Protein AF-A0AAE2YIJ9-F1 (afdb_monomer_lite)

Structure (mmCIF, N/CA/C/O backbone):
data_AF-A0AAE2YIJ9-F1
#
_entry.id   AF-A0AAE2YIJ9-F1
#
loop_
_atom_site.group_PDB
_atom_site.id
_atom_site.type_symbol
_atom_site.label_atom_id
_atom_site.label_alt_id
_atom_site.label_comp_id
_atom_site.label_asym_id
_atom_site.label_entity_id
_atom_site.label_seq_id
_atom_site.pdbx_PDB_ins_code
_atom_site.Cartn_x
_atom_site.Cartn_y
_atom_site.Cartn_z
_atom_site.occupancy
_atom_site.B_iso_or_equiv
_atom_site.auth_seq_id
_atom_site.auth_comp_id
_atom_site.auth_asym_id
_atom_site.auth_atom_id
_atom_site.pdbx_PDB_model_num
ATOM 1 N N . GLN A 1 1 ? 25.862 -17.355 -5.806 1.00 45.66 1 GLN A N 1
ATOM 2 C CA . GLN A 1 1 ? 24.912 -16.856 -6.823 1.00 45.66 1 GLN A CA 1
ATOM 3 C C . GLN A 1 1 ? 25.490 -15.551 -7.359 1.00 45.66 1 GLN A C 1
ATOM 5 O O . GLN A 1 1 ? 25.717 -14.654 -6.559 1.00 45.66 1 GLN A O 1
ATOM 10 N N . ARG A 1 2 ? 25.883 -15.480 -8.640 1.00 50.81 2 ARG A N 1
ATOM 11 C CA . ARG A 1 2 ? 26.458 -14.252 -9.218 1.00 50.81 2 ARG A CA 1
ATOM 12 C C . ARG A 1 2 ? 25.314 -13.260 -9.427 1.00 50.81 2 ARG A C 1
ATOM 14 O O . ARG A 1 2 ? 24.401 -13.561 -10.188 1.00 50.81 2 ARG A O 1
ATOM 21 N N . VAL A 1 3 ? 25.331 -12.134 -8.717 1.00 57.84 3 VAL A N 1
ATOM 22 C CA . VAL A 1 3 ? 24.442 -11.007 -9.022 1.00 57.84 3 VAL A CA 1
ATOM 23 C C . VAL A 1 3 ? 24.880 -10.509 -10.398 1.00 57.84 3 VAL A C 1
ATOM 25 O O . VAL A 1 3 ? 26.013 -10.063 -10.550 1.00 57.84 3 VAL A O 1
ATOM 28 N N . GLY A 1 4 ? 24.053 -10.731 -11.421 1.00 64.19 4 GLY A N 1
ATOM 29 C CA . GLY A 1 4 ? 24.339 -10.254 -12.774 1.00 64.19 4 GLY A CA 1
ATOM 30 C C . GLY A 1 4 ? 24.411 -8.729 -12.794 1.00 64.19 4 GLY A C 1
ATOM 31 O O . GLY A 1 4 ? 23.714 -8.075 -12.019 1.00 64.19 4 GLY A O 1
ATOM 32 N N . GLU A 1 5 ? 25.259 -8.172 -13.658 1.00 65.75 5 GLU A N 1
ATOM 33 C CA . GLU A 1 5 ? 25.382 -6.720 -13.795 1.00 65.75 5 GLU A CA 1
ATOM 34 C C . GLU A 1 5 ? 24.027 -6.094 -14.177 1.00 65.75 5 GLU A C 1
ATOM 36 O O . GLU A 1 5 ? 23.308 -6.647 -15.023 1.00 65.75 5 GLU A O 1
ATOM 41 N N . PRO A 1 6 ? 23.632 -4.974 -13.541 1.00 68.00 6 PRO A N 1
ATOM 42 C CA . PRO A 1 6 ? 22.364 -4.323 -13.832 1.00 68.00 6 PRO A CA 1
ATOM 43 C C . PRO A 1 6 ? 22.372 -3.800 -15.272 1.00 68.00 6 PRO A C 1
ATOM 45 O O . PRO A 1 6 ? 23.168 -2.940 -15.632 1.00 68.00 6 PRO A O 1
ATOM 48 N N . LYS A 1 7 ? 21.454 -4.315 -16.098 1.00 75.62 7 LYS A N 1
ATOM 49 C CA . LYS A 1 7 ? 21.353 -4.004 -17.536 1.00 75.62 7 LYS A CA 1
ATOM 50 C C . LYS A 1 7 ? 20.778 -2.614 -17.852 1.00 75.62 7 LYS A C 1
ATOM 52 O O . LYS A 1 7 ? 20.535 -2.318 -19.012 1.00 75.62 7 LYS A O 1
ATOM 57 N N . GLY A 1 8 ? 20.516 -1.783 -16.846 1.00 80.50 8 GLY A N 1
ATOM 58 C CA . GLY A 1 8 ? 19.934 -0.456 -17.027 1.00 80.50 8 GLY A CA 1
ATOM 59 C C . GLY A 1 8 ? 19.315 0.106 -15.750 1.00 80.50 8 GLY A C 1
ATOM 60 O O . GLY A 1 8 ? 19.283 -0.554 -14.709 1.00 80.50 8 GLY A O 1
ATOM 61 N N . VAL A 1 9 ? 18.807 1.336 -15.847 1.00 85.81 9 VAL A N 1
ATOM 62 C CA . VAL A 1 9 ? 18.127 2.054 -14.757 1.00 85.81 9 VAL A CA 1
ATOM 63 C C . VAL A 1 9 ? 16.642 2.183 -15.094 1.00 85.81 9 VAL A C 1
ATOM 65 O O . VAL A 1 9 ? 16.286 2.566 -16.206 1.00 85.81 9 VAL A O 1
ATOM 68 N N . ILE A 1 10 ? 15.769 1.863 -14.140 1.00 90.69 10 ILE A N 1
ATOM 69 C CA . ILE A 1 10 ? 14.330 2.143 -14.226 1.00 90.69 10 ILE A CA 1
ATOM 70 C C . ILE A 1 10 ? 14.013 3.166 -13.141 1.00 90.69 10 ILE A C 1
ATOM 72 O O . ILE A 1 10 ? 14.302 2.928 -11.966 1.00 90.69 10 ILE A O 1
ATOM 76 N N . VAL A 1 11 ? 13.434 4.297 -13.535 1.00 90.38 11 VAL A N 1
ATOM 77 C CA . VAL A 1 11 ? 12.938 5.300 -12.588 1.00 90.38 11 VAL A CA 1
ATOM 78 C C . VAL A 1 11 ? 11.546 4.874 -12.155 1.00 90.38 11 VAL A C 1
ATOM 80 O O . VAL A 1 11 ? 10.705 4.601 -13.007 1.00 90.38 11 VAL A O 1
ATOM 83 N N . TRP A 1 12 ? 11.312 4.807 -10.849 1.00 93.75 12 TRP A N 1
ATOM 84 C CA . TRP A 1 12 ? 10.030 4.414 -10.274 1.00 93.75 12 TRP A CA 1
ATOM 85 C C . TRP A 1 12 ? 9.391 5.598 -9.551 1.00 93.75 12 TRP A C 1
ATOM 87 O O . TRP A 1 12 ? 10.035 6.226 -8.713 1.00 93.75 12 TRP A O 1
ATOM 97 N N . ASP A 1 13 ? 8.122 5.856 -9.847 1.00 92.25 13 ASP A N 1
ATOM 98 C CA . ASP A 1 13 ? 7.221 6.703 -9.073 1.00 92.25 13 ASP A CA 1
ATOM 99 C C . ASP A 1 13 ? 6.118 5.833 -8.460 1.00 92.25 13 ASP A C 1
ATOM 101 O O . ASP A 1 13 ? 5.580 4.930 -9.103 1.00 92.25 13 ASP A O 1
ATOM 105 N N . CYS A 1 14 ? 5.791 6.078 -7.195 1.00 91.94 14 CYS A N 1
ATOM 106 C CA . CYS A 1 14 ? 4.812 5.289 -6.455 1.00 91.94 14 CYS A CA 1
ATOM 107 C C . CYS A 1 14 ? 3.849 6.219 -5.725 1.00 91.94 14 CYS A C 1
ATOM 109 O O . CYS A 1 14 ? 4.264 7.069 -4.939 1.00 91.94 14 CYS A O 1
ATOM 111 N N . ASN A 1 15 ? 2.552 5.976 -5.887 1.00 88.44 15 ASN A N 1
ATOM 112 C CA . ASN A 1 15 ? 1.512 6.604 -5.085 1.00 88.44 15 ASN A CA 1
ATOM 113 C C . ASN A 1 15 ? 0.551 5.547 -4.515 1.00 88.44 15 ASN A C 1
ATOM 115 O O . ASN A 1 15 ? 0.741 4.341 -4.650 1.00 88.44 15 ASN A O 1
ATOM 119 N N . GLU A 1 16 ? -0.504 5.997 -3.839 1.00 85.12 16 GLU A N 1
ATOM 120 C CA . GLU A 1 16 ? -1.474 5.114 -3.184 1.00 85.12 16 GLU A CA 1
ATOM 121 C C . GLU A 1 16 ? -2.244 4.209 -4.172 1.00 85.12 16 GLU A C 1
ATOM 123 O O . GLU A 1 16 ? -2.827 3.202 -3.777 1.00 85.12 16 GLU A O 1
ATOM 128 N N . ARG A 1 17 ? -2.272 4.559 -5.462 1.00 86.44 17 ARG A N 1
ATOM 129 C CA . ARG A 1 17 ? -3.116 3.943 -6.494 1.00 86.44 17 ARG A CA 1
ATOM 130 C C . ARG A 1 17 ? -2.353 3.432 -7.710 1.00 86.44 17 ARG A C 1
ATOM 132 O O . ARG A 1 17 ? -2.946 2.665 -8.464 1.00 86.44 17 ARG A O 1
ATOM 139 N N . SER A 1 18 ? -1.090 3.793 -7.895 1.00 91.12 18 SER A N 1
ATOM 140 C CA . SER A 1 18 ? -0.253 3.263 -8.967 1.00 91.12 18 SER A CA 1
ATOM 141 C C . SER A 1 18 ? 1.215 3.171 -8.572 1.00 91.12 18 SER A C 1
ATOM 143 O O . SER A 1 18 ? 1.692 3.880 -7.685 1.00 91.12 18 SER A O 1
ATOM 145 N N . ILE A 1 19 ? 1.910 2.261 -9.250 1.00 94.31 19 ILE A N 1
ATOM 146 C CA . ILE A 1 19 ? 3.368 2.229 -9.338 1.00 94.31 19 ILE A CA 1
ATOM 147 C C . ILE A 1 19 ? 3.701 2.364 -10.816 1.00 94.31 19 ILE A C 1
ATOM 149 O O . ILE A 1 19 ? 3.290 1.526 -11.622 1.00 94.31 19 ILE A O 1
ATOM 153 N N . ASP A 1 20 ? 4.425 3.418 -11.154 1.00 93.06 20 ASP A N 1
ATOM 154 C CA . ASP A 1 20 ? 4.763 3.790 -12.514 1.0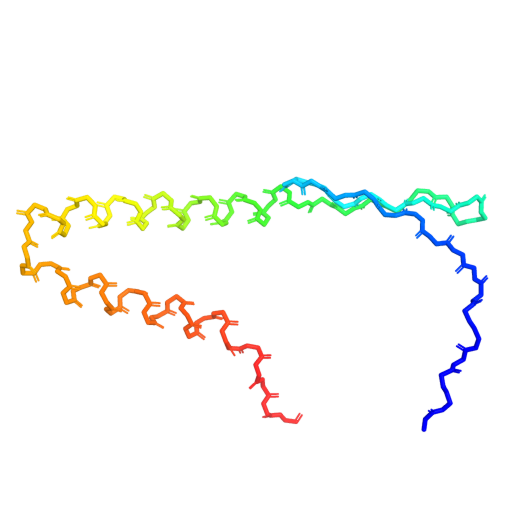0 93.06 20 ASP A CA 1
ATOM 155 C C . ASP A 1 20 ? 6.290 3.751 -12.669 1.00 93.06 20 ASP A C 1
ATOM 157 O O . ASP A 1 20 ? 7.028 4.483 -12.019 1.00 93.06 20 ASP A O 1
ATOM 161 N N . GLY A 1 21 ? 6.777 2.847 -13.510 1.00 93.19 21 GLY A N 1
ATOM 162 C CA . GLY A 1 21 ? 8.171 2.735 -13.910 1.00 93.19 21 GLY A CA 1
ATOM 163 C C . GLY A 1 21 ? 8.384 3.330 -15.298 1.00 93.19 21 GLY A C 1
ATOM 164 O O . GLY A 1 21 ? 7.553 3.141 -16.188 1.00 93.19 21 GLY A O 1
ATOM 165 N N . PHE A 1 22 ? 9.505 4.009 -15.511 1.00 91.44 22 PHE A N 1
ATOM 166 C CA . PHE A 1 22 ? 9.915 4.476 -16.831 1.00 91.44 22 PHE A CA 1
ATOM 167 C C . PHE A 1 22 ? 11.372 4.121 -17.119 1.00 91.44 22 PHE A C 1
ATOM 169 O O . PHE A 1 22 ? 12.264 4.315 -16.288 1.00 91.44 22 PHE A O 1
ATOM 176 N N . ASN A 1 23 ? 11.607 3.622 -18.329 1.00 90.38 23 ASN A N 1
ATOM 177 C CA . ASN A 1 23 ? 12.931 3.418 -18.892 1.00 90.38 23 ASN A CA 1
ATOM 178 C C . ASN A 1 23 ? 12.893 3.778 -20.394 1.00 90.38 23 ASN A C 1
ATOM 180 O O . ASN A 1 23 ? 11.949 3.374 -21.069 1.00 90.38 23 ASN A O 1
ATOM 184 N N . PRO A 1 24 ? 13.878 4.517 -20.937 1.00 87.88 24 PRO A N 1
ATOM 185 C CA . PRO A 1 24 ? 13.870 4.939 -22.343 1.00 87.88 24 PRO A CA 1
ATOM 186 C C . PRO A 1 24 ? 13.850 3.798 -23.375 1.00 87.88 24 PRO A C 1
ATOM 188 O O . PRO A 1 24 ? 13.354 3.994 -24.478 1.00 87.88 24 PRO A O 1
ATOM 191 N N . GLU A 1 25 ? 14.371 2.619 -23.028 1.00 89.44 25 GLU A N 1
ATOM 192 C CA . GLU A 1 25 ? 14.450 1.438 -23.898 1.00 89.44 25 GLU A CA 1
ATOM 193 C C . GLU A 1 25 ? 13.220 0.525 -23.756 1.00 89.44 25 GLU A C 1
ATOM 195 O O . GLU A 1 25 ? 12.757 -0.054 -24.735 1.00 89.44 25 GLU A O 1
ATOM 200 N N . ILE A 1 26 ? 12.677 0.396 -22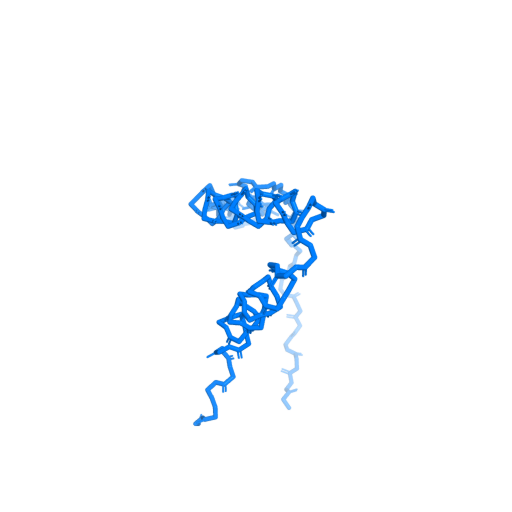.538 1.00 86.88 26 ILE A N 1
ATOM 201 C CA . ILE A 1 26 ? 11.555 -0.510 -22.212 1.00 86.88 26 ILE A CA 1
ATOM 202 C C . ILE A 1 26 ? 10.195 0.210 -22.300 1.00 86.88 26 ILE A C 1
ATOM 204 O O . ILE A 1 26 ? 9.162 -0.415 -22.539 1.00 86.88 26 ILE A O 1
ATOM 208 N N . GLY A 1 27 ? 10.176 1.530 -22.114 1.00 88.31 27 GLY A N 1
ATOM 209 C CA . GLY A 1 27 ? 8.972 2.352 -22.045 1.00 88.31 27 GLY A CA 1
ATOM 210 C C . GLY A 1 27 ? 8.351 2.424 -20.645 1.00 88.31 27 GLY A C 1
ATOM 211 O O . GLY A 1 27 ? 9.040 2.345 -19.624 1.00 88.31 27 GLY A O 1
ATOM 212 N N . TRP A 1 28 ? 7.031 2.634 -20.599 1.00 91.00 28 TRP A N 1
ATOM 213 C CA . TRP A 1 28 ? 6.262 2.776 -19.358 1.00 91.00 28 TRP A CA 1
ATOM 214 C C . TRP A 1 28 ? 5.806 1.423 -18.808 1.00 91.00 28 TRP A C 1
ATOM 216 O O . TRP A 1 28 ? 5.129 0.655 -19.488 1.00 91.00 28 TRP A O 1
ATOM 226 N N . ILE A 1 29 ? 6.082 1.188 -17.531 1.00 91.62 29 ILE A N 1
ATOM 227 C CA . ILE A 1 29 ? 5.580 0.063 -16.746 1.00 91.62 29 ILE A CA 1
ATOM 228 C C . ILE A 1 29 ? 4.550 0.633 -15.775 1.00 91.62 29 ILE A C 1
ATOM 230 O O . ILE A 1 29 ? 4.911 1.420 -14.913 1.00 91.62 29 ILE A O 1
ATOM 234 N N . ARG A 1 30 ? 3.272 0.263 -15.887 1.00 91.88 30 ARG A N 1
ATOM 235 C CA . ARG A 1 30 ? 2.227 0.764 -14.977 1.00 91.88 30 ARG A CA 1
ATOM 236 C C . ARG A 1 30 ? 1.551 -0.374 -14.239 1.00 91.88 30 ARG A C 1
ATOM 238 O O . ARG A 1 30 ? 1.020 -1.292 -14.861 1.00 91.88 30 ARG A O 1
ATOM 245 N N . VAL A 1 31 ? 1.524 -0.286 -12.916 1.00 92.00 31 VAL A N 1
ATOM 246 C CA . VAL A 1 31 ? 0.847 -1.246 -12.042 1.00 92.00 31 VAL A CA 1
ATOM 247 C C . VAL A 1 31 ? -0.290 -0.534 -11.319 1.00 92.00 31 VAL A C 1
ATOM 249 O O . VAL A 1 31 ? -0.060 0.412 -10.569 1.00 92.00 31 VAL A O 1
ATOM 252 N N . ASP A 1 32 ? -1.526 -0.992 -11.528 1.00 90.94 32 ASP A N 1
ATOM 253 C CA . ASP A 1 32 ? -2.707 -0.430 -10.864 1.00 90.94 32 ASP A CA 1
ATOM 254 C C . ASP A 1 32 ? -2.852 -0.989 -9.437 1.00 90.94 32 ASP A C 1
ATOM 256 O O . ASP A 1 32 ? -3.118 -2.178 -9.235 1.00 90.94 32 ASP A O 1
ATOM 260 N N . LEU A 1 33 ? -2.715 -0.119 -8.435 1.00 92.38 33 LEU A N 1
ATOM 261 C CA . LEU A 1 33 ? -2.896 -0.446 -7.020 1.00 92.38 33 LEU A CA 1
ATOM 262 C C . LEU A 1 33 ? -4.299 -0.125 -6.496 1.00 92.38 33 LEU A C 1
ATOM 264 O O . LEU A 1 33 ? -4.577 -0.406 -5.331 1.00 92.38 33 LEU A O 1
ATOM 268 N N . ARG A 1 34 ? -5.227 0.416 -7.298 1.00 89.81 34 ARG A N 1
ATOM 269 C CA . ARG A 1 34 ? -6.560 0.843 -6.819 1.00 89.81 34 ARG A CA 1
ATOM 270 C C . ARG A 1 34 ? -7.315 -0.261 -6.093 1.00 89.81 34 ARG A C 1
ATOM 272 O O . ARG A 1 34 ? -7.952 -0.002 -5.071 1.00 89.81 34 ARG A O 1
ATOM 279 N N . LYS A 1 35 ? -7.225 -1.500 -6.585 1.00 88.44 35 LYS A N 1
ATOM 280 C CA . LYS A 1 35 ? -7.861 -2.660 -5.943 1.00 88.44 35 LYS A CA 1
ATOM 281 C C . LYS A 1 35 ? -7.237 -2.956 -4.580 1.00 88.44 35 LYS A C 1
ATOM 283 O O . LYS A 1 35 ? -7.963 -3.170 -3.608 1.00 88.44 35 LYS A O 1
ATOM 288 N N . LEU A 1 36 ? -5.907 -2.941 -4.500 1.00 88.31 36 LEU A N 1
ATOM 289 C CA . LEU A 1 36 ? -5.175 -3.149 -3.252 1.00 88.31 36 LEU A CA 1
ATOM 290 C C . LEU A 1 36 ? -5.490 -2.039 -2.247 1.00 88.31 36 LEU A C 1
ATOM 292 O O . LEU A 1 36 ? -5.841 -2.320 -1.100 1.00 88.31 36 LEU A O 1
ATOM 296 N N . PHE A 1 37 ? -5.459 -0.794 -2.710 1.00 88.81 37 PHE A N 1
ATOM 297 C CA . PHE A 1 37 ? -5.800 0.369 -1.915 1.00 88.81 37 PHE A CA 1
ATOM 298 C C . PHE A 1 37 ? -7.224 0.297 -1.367 1.00 88.81 37 PHE A C 1
ATOM 300 O O . PHE A 1 37 ? -7.436 0.515 -0.177 1.00 88.81 37 PHE A O 1
ATOM 307 N N . HIS A 1 38 ? -8.204 -0.068 -2.197 1.00 89.69 38 HIS A N 1
ATOM 308 C CA . HIS A 1 38 ? -9.584 -0.225 -1.750 1.00 89.69 38 HIS A CA 1
ATOM 309 C C . HIS A 1 38 ? -9.700 -1.260 -0.621 1.00 89.69 38 HIS A C 1
ATOM 311 O O . HIS A 1 38 ? -10.314 -0.981 0.411 1.00 89.69 38 HIS A O 1
ATOM 317 N N . MET A 1 39 ? -9.071 -2.430 -0.776 1.00 86.81 39 MET A N 1
ATOM 318 C CA . MET A 1 39 ? -9.075 -3.471 0.257 1.00 86.81 39 MET A CA 1
ATOM 319 C C . MET A 1 39 ? -8.431 -2.979 1.558 1.00 86.81 39 MET A C 1
ATOM 321 O O . MET A 1 39 ? -9.029 -3.121 2.629 1.00 86.81 39 MET A O 1
ATOM 325 N N . HIS A 1 40 ? -7.260 -2.343 1.465 1.00 86.38 40 HIS A N 1
ATOM 326 C CA . HIS A 1 40 ? -6.568 -1.770 2.618 1.00 86.38 40 HIS A CA 1
ATOM 327 C C . HIS A 1 40 ? -7.431 -0.707 3.313 1.00 86.38 40 HIS A C 1
ATOM 329 O O . HIS A 1 40 ? -7.650 -0.759 4.524 1.00 86.38 40 HIS A O 1
ATOM 335 N N . ARG A 1 41 ? -8.027 0.206 2.539 1.00 91.44 41 ARG A N 1
ATOM 336 C CA . ARG A 1 41 ? -8.885 1.278 3.050 1.00 91.44 41 ARG A CA 1
ATOM 337 C C . ARG A 1 41 ? -10.108 0.743 3.788 1.00 91.44 41 ARG A C 1
ATOM 339 O O . ARG A 1 41 ? -10.474 1.281 4.834 1.00 91.44 41 ARG A O 1
ATOM 346 N N . VAL A 1 42 ? -10.747 -0.306 3.272 1.00 90.06 42 VAL A N 1
ATOM 347 C CA . VAL A 1 42 ? -11.899 -0.940 3.929 1.00 90.06 42 VAL A CA 1
ATOM 348 C C . VAL A 1 42 ? -11.496 -1.558 5.273 1.00 90.06 42 VAL A C 1
ATOM 350 O O . VAL A 1 42 ? -12.228 -1.393 6.253 1.00 90.06 42 VAL A O 1
ATOM 353 N N . CYS A 1 43 ? -10.347 -2.236 5.350 1.00 85.81 43 CYS A N 1
ATOM 354 C CA . CYS A 1 43 ? -9.821 -2.783 6.606 1.00 85.81 43 CYS A CA 1
ATOM 355 C C . CYS A 1 43 ? -9.524 -1.677 7.626 1.00 85.81 43 CYS A C 1
ATOM 357 O O . CYS A 1 43 ? -10.019 -1.736 8.755 1.00 85.81 43 CYS A O 1
ATOM 359 N N . GLU A 1 44 ? -8.840 -0.616 7.198 1.00 88.75 44 GLU A N 1
ATOM 360 C CA . GLU A 1 44 ? -8.512 0.540 8.036 1.00 88.75 44 GLU A CA 1
ATOM 361 C C . GLU A 1 44 ? -9.763 1.222 8.608 1.00 88.75 44 GLU A C 1
ATOM 363 O O . GLU A 1 44 ? -9.861 1.486 9.809 1.00 88.75 44 GLU A O 1
ATOM 368 N N . LEU A 1 45 ? -10.792 1.443 7.783 1.00 93.12 45 LEU A N 1
ATOM 369 C CA . LEU A 1 45 ?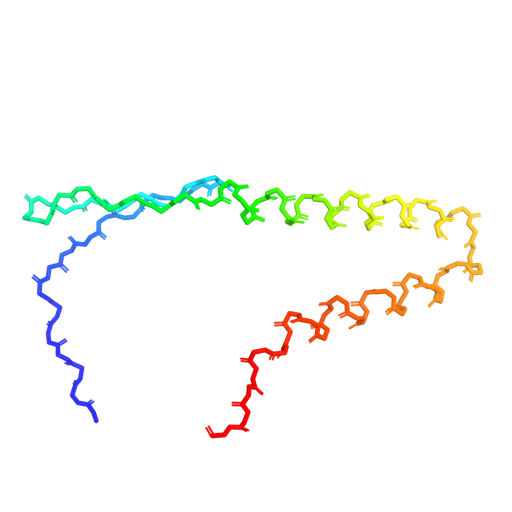 -12.052 2.034 8.244 1.00 93.12 45 LEU A CA 1
ATOM 370 C C . LEU A 1 45 ? -12.776 1.141 9.261 1.00 93.12 45 LEU A C 1
ATOM 372 O O . LEU A 1 45 ? -13.321 1.645 10.251 1.00 93.12 45 LEU A O 1
ATOM 376 N N . LYS A 1 46 ? -12.778 -0.183 9.055 1.00 88.25 46 LYS A N 1
ATOM 377 C CA . LYS A 1 46 ? -13.342 -1.141 10.021 1.00 88.25 46 LYS A CA 1
ATOM 378 C C . LYS A 1 46 ? -12.572 -1.094 11.343 1.00 88.25 46 LYS A C 1
ATOM 380 O O . LYS A 1 46 ? -13.198 -1.022 12.404 1.00 88.25 46 LYS A O 1
ATOM 385 N N . ARG A 1 47 ? -11.239 -1.052 11.290 1.00 87.44 47 ARG A N 1
ATOM 386 C CA . ARG A 1 47 ? -10.364 -0.957 12.464 1.00 87.44 47 ARG A CA 1
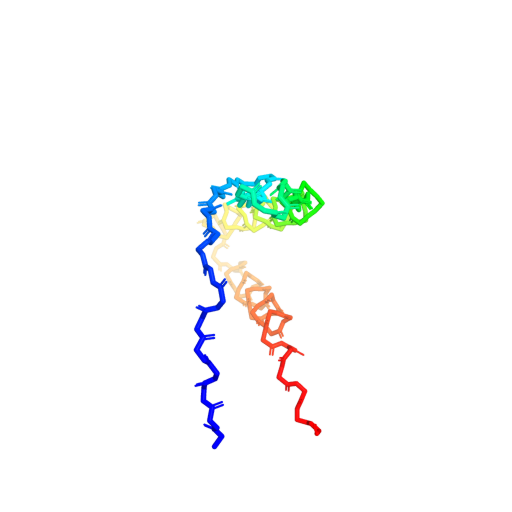ATOM 387 C C . ARG A 1 47 ? -10.587 0.337 13.239 1.00 87.44 47 ARG A C 1
ATOM 389 O O . ARG A 1 47 ? -10.801 0.281 14.449 1.00 87.44 47 ARG A O 1
ATOM 396 N N . ARG A 1 48 ? -10.647 1.481 12.556 1.00 91.38 48 ARG A N 1
ATOM 397 C CA . ARG A 1 48 ? -10.930 2.786 13.174 1.00 91.38 48 ARG A CA 1
ATOM 398 C C . ARG A 1 48 ? -12.261 2.782 13.926 1.00 91.38 48 ARG A C 1
ATOM 400 O O . ARG A 1 48 ? -12.334 3.234 15.066 1.00 91.38 48 ARG A O 1
ATOM 407 N N . ARG A 1 49 ? -13.318 2.221 13.326 1.00 90.44 49 ARG A N 1
ATOM 408 C CA . ARG A 1 49 ? -14.630 2.084 13.988 1.00 90.44 49 ARG A CA 1
ATOM 409 C C . ARG A 1 49 ? -14.549 1.220 15.249 1.00 90.44 49 ARG A C 1
ATOM 411 O O . ARG A 1 49 ? -15.165 1.565 16.256 1.00 90.44 49 ARG A O 1
ATOM 418 N N . LEU A 1 50 ? -13.799 0.119 15.213 1.00 86.81 50 LEU A N 1
ATOM 419 C CA . LEU A 1 50 ? -13.595 -0.744 16.381 1.00 86.81 50 LEU A CA 1
ATOM 420 C C . LEU A 1 50 ? -12.780 -0.047 17.476 1.00 86.81 50 LEU A C 1
ATOM 422 O O . LEU A 1 50 ? -13.141 -0.149 18.645 1.00 86.81 50 LEU A O 1
ATOM 426 N N . GLN A 1 51 ? -11.742 0.706 17.112 1.00 88.19 51 GLN A N 1
ATOM 427 C CA . GLN A 1 51 ? -10.931 1.480 18.056 1.00 88.19 51 GLN A CA 1
ATOM 428 C C . GLN A 1 51 ? -11.759 2.545 18.785 1.00 88.19 51 GLN A C 1
ATOM 430 O O . GLN A 1 51 ? -11.690 2.626 20.007 1.00 88.19 51 GLN A O 1
ATOM 435 N N . ILE A 1 52 ? -12.610 3.292 18.069 1.00 91.62 52 ILE A N 1
ATOM 436 C CA . ILE A 1 52 ? -13.519 4.286 18.674 1.00 91.62 52 ILE A CA 1
ATOM 437 C C . ILE A 1 52 ? -14.514 3.620 19.636 1.00 91.62 52 ILE A C 1
ATOM 439 O O . ILE A 1 52 ? -14.847 4.167 20.685 1.00 91.62 52 ILE A O 1
ATOM 443 N N . LYS A 1 53 ? -15.018 2.428 19.300 1.00 88.75 53 LYS A N 1
ATOM 444 C CA . LYS A 1 53 ? -15.912 1.686 20.203 1.00 88.75 53 LYS A CA 1
ATOM 445 C C . LYS A 1 53 ? -15.167 1.169 21.436 1.00 88.75 53 LYS A C 1
ATOM 447 O O . LYS A 1 53 ? -15.709 1.237 22.535 1.00 88.75 53 LYS A O 1
ATOM 452 N N . ALA A 1 54 ? -13.938 0.687 21.266 1.00 88.88 54 ALA A N 1
ATOM 453 C CA . ALA A 1 54 ? -13.106 0.178 22.351 1.00 88.88 54 ALA A CA 1
ATOM 454 C C . ALA A 1 54 ? -12.600 1.282 23.294 1.00 88.88 54 ALA A C 1
ATOM 456 O O . ALA A 1 54 ? -12.429 1.015 24.480 1.00 88.88 54 ALA A O 1
ATOM 457 N N . SER A 1 55 ? -12.399 2.512 22.805 1.00 87.81 55 SER A N 1
ATOM 458 C CA . SER A 1 55 ? -12.045 3.647 23.668 1.00 87.81 55 SER A CA 1
ATOM 459 C C . SER A 1 55 ? -13.192 4.045 24.597 1.00 87.81 55 SER A C 1
ATOM 461 O O . SER A 1 55 ? -12.948 4.408 25.740 1.00 87.81 55 SER A O 1
ATOM 463 N N . LYS A 1 56 ? -14.443 3.914 24.138 1.00 91.12 56 LYS A N 1
ATOM 464 C CA . LYS A 1 56 ? -15.646 4.186 24.943 1.00 91.12 56 LYS A CA 1
ATOM 465 C C . LYS A 1 56 ? -16.072 3.011 25.829 1.00 91.12 56 LYS A C 1
ATOM 467 O O . LYS A 1 56 ? -16.750 3.217 26.827 1.00 91.12 56 LYS A O 1
ATOM 472 N N . LYS A 1 57 ? -15.728 1.775 25.451 1.00 89.81 57 LYS A N 1
ATOM 473 C CA . LYS A 1 57 ? -16.085 0.545 26.175 1.00 89.81 57 LYS A CA 1
ATOM 474 C C . LYS A 1 57 ? -14.850 -0.345 26.356 1.00 89.81 57 LYS A C 1
ATOM 476 O O . LYS A 1 57 ? -14.544 -1.136 25.458 1.00 89.81 57 LYS A O 1
ATOM 481 N N . PRO A 1 58 ? -14.174 -0.282 27.520 1.00 85.56 58 PRO A N 1
ATOM 482 C CA . PRO A 1 58 ? -12.953 -1.047 27.783 1.00 85.56 58 PRO A CA 1
ATOM 483 C C . PRO A 1 58 ? -13.106 -2.565 27.611 1.00 85.56 58 PRO A C 1
ATOM 485 O O . PRO A 1 58 ? -12.167 -3.224 27.171 1.00 85.56 58 PRO A O 1
ATOM 488 N N . SER A 1 59 ? -14.299 -3.122 27.857 1.00 85.50 59 SER A N 1
ATOM 489 C CA . SER A 1 59 ? -14.602 -4.548 27.646 1.00 85.50 59 SER A CA 1
ATOM 490 C C . SER A 1 59 ? -14.413 -5.012 26.193 1.00 85.50 59 SER A C 1
ATOM 492 O O . SER A 1 59 ? -14.132 -6.184 25.944 1.00 85.50 59 SER A O 1
ATOM 494 N N . LEU A 1 60 ? -14.491 -4.096 25.220 1.00 84.81 60 LEU A N 1
ATOM 495 C CA . LEU A 1 60 ? -14.282 -4.387 23.800 1.00 84.81 60 LEU A CA 1
ATOM 496 C C . LEU A 1 60 ? -12.802 -4.367 23.381 1.00 84.81 60 LEU A C 1
ATOM 498 O O . LEU A 1 60 ? -12.494 -4.791 22.264 1.00 84.81 60 LEU A O 1
ATOM 502 N N . ARG A 1 61 ? -11.865 -3.952 24.252 1.00 86.00 61 ARG A N 1
ATOM 503 C CA . ARG A 1 61 ? -10.418 -4.002 23.952 1.00 86.00 61 ARG A CA 1
ATOM 504 C C . ARG A 1 61 ? -9.948 -5.417 23.627 1.00 86.00 61 ARG A C 1
ATOM 506 O O . ARG A 1 61 ? -9.216 -5.601 22.660 1.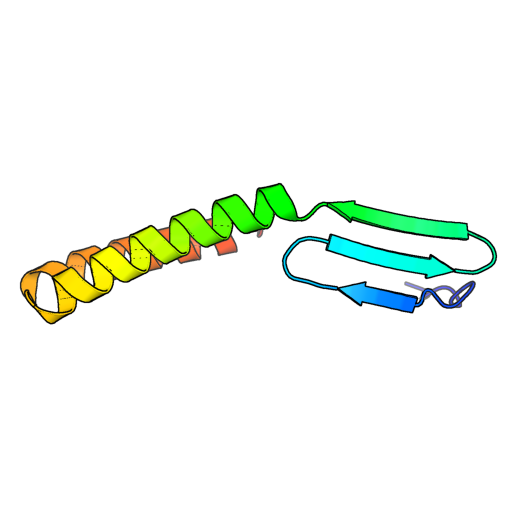00 86.00 61 ARG A O 1
ATOM 513 N N . ARG A 1 62 ? -10.448 -6.425 24.351 1.00 87.62 62 ARG A N 1
ATOM 514 C CA . ARG A 1 62 ? -10.116 -7.837 24.096 1.00 87.62 62 ARG A CA 1
ATOM 515 C C . ARG A 1 62 ? -10.562 -8.300 22.703 1.00 87.62 62 ARG A C 1
ATOM 517 O O . ARG A 1 62 ? -9.903 -9.125 22.077 1.00 87.62 62 ARG A O 1
ATOM 524 N N . VAL A 1 63 ? -11.677 -7.770 22.196 1.00 85.69 63 VAL A N 1
ATOM 525 C CA . VAL A 1 63 ? -12.169 -8.065 20.837 1.00 85.69 63 VAL A CA 1
ATOM 526 C C . VAL A 1 63 ? -11.294 -7.382 19.786 1.00 85.69 63 VAL A C 1
ATOM 528 O O . VAL A 1 63 ? -10.944 -8.006 18.784 1.00 85.69 63 VAL A O 1
ATOM 531 N N . LEU A 1 64 ? -10.897 -6.130 20.032 1.00 86.00 64 LEU A N 1
ATOM 532 C CA . LEU A 1 64 ? -9.981 -5.388 19.166 1.00 86.00 64 LEU A CA 1
ATOM 533 C C . LEU A 1 64 ? -8.619 -6.091 19.049 1.00 86.00 64 LEU A C 1
ATOM 535 O O . LEU A 1 64 ? -8.094 -6.228 17.947 1.00 86.00 64 LEU A O 1
ATOM 539 N N . GLU A 1 65 ? -8.078 -6.584 20.161 1.00 88.19 65 GLU A N 1
ATOM 540 C CA . GLU A 1 65 ? -6.815 -7.322 20.194 1.00 88.19 65 GLU A CA 1
ATOM 541 C C . GLU A 1 65 ? -6.893 -8.631 19.392 1.00 88.19 65 GLU A C 1
ATOM 543 O O . GLU A 1 65 ? -6.040 -8.893 18.542 1.00 88.19 65 GLU A O 1
ATOM 548 N N . LYS A 1 66 ? -7.972 -9.410 19.562 1.00 88.56 66 LYS A N 1
ATOM 549 C CA . LYS A 1 66 ? -8.223 -10.612 18.746 1.00 88.56 66 LYS A CA 1
ATOM 550 C C . LYS A 1 66 ? -8.302 -10.288 17.252 1.00 88.56 66 LYS A C 1
ATOM 552 O O . LYS A 1 66 ? -7.750 -11.031 16.442 1.00 88.56 66 LYS A O 1
ATOM 557 N N . TYR A 1 67 ? -8.984 -9.205 16.875 1.00 84.94 67 TYR A N 1
ATOM 558 C CA . TYR A 1 67 ? -9.086 -8.781 15.475 1.00 84.94 67 TYR A CA 1
ATOM 559 C C . TYR A 1 67 ? -7.719 -8.364 14.909 1.00 84.94 67 TYR A C 1
ATOM 561 O O . TYR A 1 67 ? -7.338 -8.839 13.841 1.00 84.94 67 TYR A O 1
ATOM 569 N N . SER A 1 68 ? -6.952 -7.566 15.661 1.00 83.44 68 SER A N 1
ATOM 570 C CA . SER A 1 68 ? -5.590 -7.134 15.307 1.00 83.44 68 SER A CA 1
ATOM 571 C C . SER A 1 68 ? -4.649 -8.325 15.084 1.00 83.44 68 SER A C 1
ATOM 573 O O . SER A 1 68 ? -3.931 -8.384 14.086 1.00 83.44 68 SER A O 1
ATOM 575 N N . ASN A 1 69 ? -4.706 -9.332 15.961 1.00 87.50 69 ASN A N 1
ATOM 576 C CA . ASN A 1 69 ? -3.900 -10.546 15.820 1.00 87.50 69 ASN A CA 1
ATOM 577 C C . ASN A 1 69 ? -4.287 -11.368 14.580 1.00 87.50 69 ASN A C 1
ATOM 579 O O . ASN A 1 69 ? -3.407 -11.861 13.880 1.00 87.50 69 ASN A O 1
ATOM 583 N N . ARG A 1 70 ? -5.582 -11.476 14.247 1.00 85.38 70 ARG A N 1
ATOM 584 C CA . ARG A 1 70 ? -6.035 -12.155 13.015 1.00 85.38 70 ARG A CA 1
ATOM 585 C C . ARG A 1 70 ? -5.558 -11.443 11.754 1.00 85.38 70 ARG A C 1
ATOM 587 O O . ARG A 1 70 ? -5.147 -12.098 10.804 1.00 85.38 70 ARG A O 1
ATOM 594 N N . GLU A 1 71 ? -5.628 -10.118 11.743 1.00 81.00 71 GLU A N 1
ATOM 595 C CA . GLU A 1 71 ? -5.165 -9.296 10.625 1.00 81.00 71 GLU A CA 1
ATOM 596 C C . GLU A 1 71 ? -3.652 -9.445 10.422 1.00 81.00 71 GLU A C 1
ATOM 598 O O . GLU A 1 71 ? -3.202 -9.735 9.315 1.00 81.00 71 GLU A O 1
ATOM 603 N N . ARG A 1 72 ? -2.878 -9.390 11.513 1.00 81.25 72 ARG A N 1
ATOM 604 C CA . ARG A 1 72 ? -1.434 -9.644 11.486 1.00 81.25 72 ARG A CA 1
ATOM 605 C C . ARG A 1 72 ? -1.102 -11.059 11.003 1.00 81.25 72 ARG A C 1
ATOM 607 O O . ARG A 1 72 ? -0.185 -11.216 10.206 1.00 81.25 72 ARG A O 1
ATOM 614 N N . ASN A 1 73 ? -1.840 -12.077 11.444 1.00 83.25 73 ASN A N 1
ATOM 615 C CA . ASN A 1 73 ? -1.618 -13.457 11.004 1.00 83.25 73 ASN A CA 1
ATOM 616 C C . ASN A 1 73 ? -1.943 -13.653 9.516 1.00 83.25 73 ASN A C 1
ATOM 618 O O . ASN A 1 73 ? -1.234 -14.391 8.844 1.00 83.25 73 ASN A O 1
ATOM 622 N N . ARG A 1 74 ? -2.954 -12.958 8.975 1.00 77.75 74 ARG A N 1
ATOM 623 C CA . ARG A 1 74 ? -3.227 -12.955 7.526 1.00 77.75 74 ARG A CA 1
ATOM 624 C C . ARG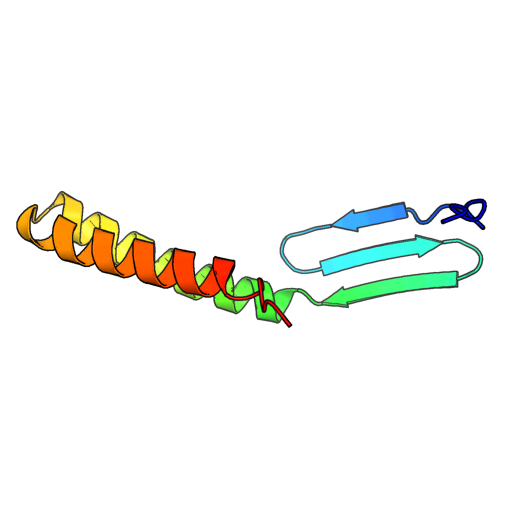 A 1 74 ? -2.097 -12.308 6.732 1.00 77.75 74 ARG A C 1
ATOM 626 O O . ARG A 1 74 ? -1.720 -12.844 5.701 1.00 77.75 74 ARG A O 1
ATOM 633 N N . ALA A 1 75 ? -1.538 -11.203 7.228 1.00 73.62 75 ALA A N 1
ATOM 634 C CA . ALA A 1 75 ? -0.406 -10.536 6.585 1.00 73.62 75 ALA A CA 1
ATOM 635 C C . ALA A 1 75 ? 0.893 -11.361 6.662 1.00 73.62 75 ALA A C 1
ATOM 637 O O . ALA A 1 75 ? 1.704 -11.317 5.747 1.00 73.62 75 ALA A O 1
ATOM 638 N N . LYS A 1 76 ? 1.088 -12.134 7.739 1.00 71.12 76 LYS A N 1
ATOM 639 C CA . LYS A 1 76 ? 2.250 -13.023 7.918 1.00 71.12 76 LYS A CA 1
ATOM 640 C C . LYS A 1 76 ? 2.113 -14.382 7.214 1.00 71.12 76 LYS A C 1
ATOM 642 O O . LYS A 1 76 ? 3.107 -15.090 7.075 1.00 71.12 76 LYS A O 1
ATOM 647 N N . GLY A 1 77 ? 0.910 -14.738 6.758 1.00 51.12 77 GLY A N 1
ATOM 648 C CA . GLY A 1 77 ? 0.571 -16.031 6.150 1.00 51.12 77 GLY A CA 1
ATOM 649 C C . GLY A 1 77 ? 1.219 -16.338 4.793 1.00 51.12 77 GLY A C 1
ATOM 650 O O . GLY A 1 77 ? 0.965 -17.400 4.241 1.00 51.12 77 GLY A O 1
ATOM 651 N N . THR A 1 78 ? 2.076 -15.463 4.265 1.00 43.78 78 THR A N 1
ATOM 652 C CA . THR A 1 78 ? 2.955 -15.722 3.108 1.00 43.78 78 THR A CA 1
ATOM 653 C C . THR A 1 78 ? 4.385 -16.073 3.535 1.00 43.78 78 THR A C 1
ATOM 655 O O . THR A 1 78 ? 5.355 -15.666 2.909 1.00 43.78 78 THR A O 1
ATOM 658 N N . SER A 1 79 ? 4.527 -16.838 4.614 1.00 40.00 79 SER A N 1
ATOM 659 C CA . SER A 1 79 ? 5.714 -17.659 4.875 1.00 40.00 79 SER A CA 1
ATOM 660 C C . SER A 1 79 ? 5.269 -19.116 4.822 1.00 40.00 79 SER A C 1
ATOM 662 O O . SER A 1 79 ? 5.156 -19.805 5.830 1.00 40.00 79 SER A O 1
ATOM 664 N N . PHE A 1 80 ? 4.903 -19.553 3.615 1.00 38.38 80 PHE A N 1
ATOM 665 C CA . PHE A 1 80 ? 4.724 -20.968 3.335 1.00 38.38 80 PHE A CA 1
ATOM 666 C C . PHE A 1 80 ? 6.125 -21.581 3.362 1.00 38.38 80 PHE A C 1
ATOM 668 O O . PHE A 1 80 ? 6.904 -21.430 2.427 1.00 38.38 80 PHE A O 1
ATOM 675 N N . THR A 1 81 ? 6.470 -22.206 4.481 1.00 39.66 81 THR A N 1
ATOM 676 C CA . THR A 1 81 ? 7.457 -23.275 4.509 1.00 39.66 81 THR A CA 1
ATOM 677 C C . THR A 1 81 ? 6.973 -24.368 3.563 1.00 39.66 81 THR A C 1
ATOM 679 O O . THR A 1 81 ? 6.082 -25.146 3.910 1.00 39.66 81 THR A O 1
ATOM 682 N N . ARG A 1 82 ? 7.537 -24.410 2.357 1.00 33.66 82 ARG A N 1
ATOM 683 C CA . ARG A 1 82 ? 7.711 -25.644 1.596 1.00 33.66 82 ARG A CA 1
ATOM 684 C C . ARG A 1 82 ? 8.879 -25.516 0.635 1.00 33.66 82 ARG A C 1
ATOM 686 O O . ARG A 1 82 ? 8.986 -24.445 0.003 1.00 33.66 82 ARG A O 1
#

Radius of gyration: 20.03 Å; chains: 1; bounding box: 42×32×52 Å

Secondary structure (DSSP, 8-state):
---PPP----EEEE-SSEEEEEETTTEEEEEE-HHHHHHHHHHHHHHHHHHHHHHH-GGGHHHHHHHHHHHHHHHH------

pLDDT: mean 82.2, std 14.64, range [33.66, 94.31]

Foldseek 3Di:
DDPDDPPDDWDWDDDLFWIWIADPVPGIDIDGCNVVSVVVVVVVVVLVVLVVVCVVPVVSVVVSVVVVVVVVCVVVVPPPDD

Sequence (82 aa):
QRVGEPKGVIVWDCNERSIDGFNPEIGWIRVDLRKLFHMHRVCELKRRRLQIKASKKPSLRRVLEKYSNRERNRAKGTSFTR